Protein AF-A0AA88VA20-F1 (afdb_monomer)

InterPro domains:
  IPR013167 COG4 transport protein, middle alpha-helical bundle [PF08318] (22-59)
  IPR048682 Conserved oligomeric Golgi complex subunit 4 [PTHR24016] (3-65)

Solvent-accessible surface area (backbone atoms only — not comparable to full-atom values): 5946 Å² total; per-residue (Å²): 122,70,67,61,55,53,52,49,51,50,27,51,76,70,59,39,61,69,61,45,50,52,50,43,67,52,19,52,89,69,75,36,43,68,65,26,48,53,53,49,53,53,41,50,53,54,52,50,52,54,53,51,50,55,53,48,54,53,51,52,51,53,49,54,52,51,55,61,58,61,71,74,68,77,72,87,73,87,75,75,60,81,70,57,68,59,56,55,57,53,54,51,52,58,65,54,63,75,72,77,125

Structure (mmCIF, N/CA/C/O backbone):
data_AF-A0AA88VA20-F1
#
_entry.id   AF-A0AA88VA20-F1
#
loop_
_atom_site.group_PDB
_atom_site.id
_atom_site.type_symbol
_atom_site.label_atom_id
_atom_site.label_alt_id
_atom_site.label_comp_id
_atom_site.label_asym_id
_atom_site.label_entity_id
_atom_site.label_seq_id
_atom_site.pdbx_PDB_ins_code
_atom_site.Cartn_x
_atom_site.Cartn_y
_atom_site.Cartn_z
_atom_site.occupancy
_atom_site.B_iso_or_equiv
_atom_site.auth_seq_id
_atom_site.auth_comp_id
_atom_site.auth_asym_id
_atom_site.auth_atom_id
_atom_site.pdbx_PDB_model_num
ATOM 1 N N . MET A 1 1 ? 5.164 2.665 -23.219 1.00 57.09 1 MET A N 1
ATOM 2 C CA . MET A 1 1 ? 5.150 3.177 -21.828 1.00 57.09 1 MET A CA 1
ATOM 3 C C . MET A 1 1 ? 3.829 2.913 -21.077 1.00 57.09 1 MET A C 1
ATOM 5 O O . MET A 1 1 ? 3.888 2.491 -19.933 1.00 57.09 1 MET A O 1
ATOM 9 N N . LEU A 1 2 ? 2.643 3.040 -21.700 1.00 64.62 2 LEU A N 1
ATOM 10 C CA . LEU A 1 2 ? 1.333 2.967 -21.007 1.00 64.62 2 LEU A CA 1
ATOM 11 C C . LEU A 1 2 ? 0.926 1.606 -20.393 1.00 64.62 2 LEU A C 1
ATOM 13 O O . LEU A 1 2 ? 0.155 1.571 -19.439 1.00 64.62 2 LEU A O 1
ATOM 17 N N . ILE A 1 3 ? 1.406 0.474 -20.921 1.00 77.50 3 ILE A N 1
ATOM 18 C CA . ILE A 1 3 ? 0.963 -0.859 -20.459 1.00 77.50 3 ILE A CA 1
ATOM 19 C C . ILE A 1 3 ? 1.515 -1.184 -19.064 1.00 77.50 3 ILE A C 1
ATOM 21 O O . ILE A 1 3 ? 0.797 -1.729 -18.230 1.00 77.50 3 ILE A O 1
ATOM 25 N N . VAL A 1 4 ? 2.774 -0.832 -18.794 1.00 73.69 4 VAL A N 1
ATOM 26 C CA . VAL A 1 4 ? 3.437 -1.122 -17.511 1.00 73.69 4 VAL A CA 1
ATOM 27 C C . VAL A 1 4 ? 2.778 -0.336 -16.379 1.00 73.69 4 VAL A C 1
ATOM 29 O O . VAL A 1 4 ? 2.417 -0.924 -15.364 1.00 73.69 4 VAL A O 1
ATOM 32 N N . GLN A 1 5 ? 2.507 0.953 -16.600 1.00 78.25 5 GLN A N 1
ATOM 33 C CA . GLN A 1 5 ? 1.806 1.801 -15.634 1.00 78.25 5 GLN A CA 1
ATOM 34 C C . GLN A 1 5 ? 0.382 1.303 -15.350 1.00 78.25 5 GLN A C 1
ATOM 36 O O . GLN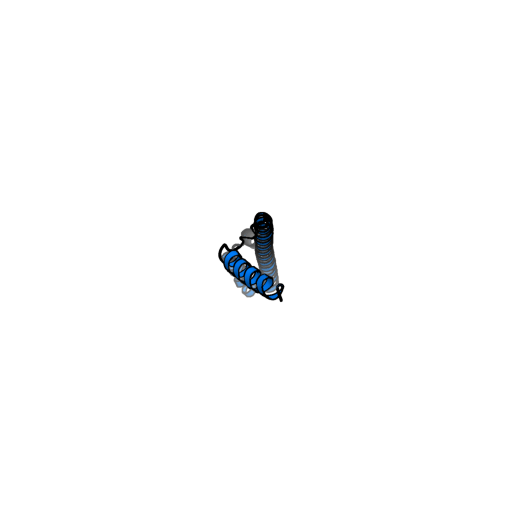 A 1 5 ? -0.004 1.215 -14.189 1.00 78.25 5 GLN A O 1
ATOM 41 N N . LYS A 1 6 ? -0.372 0.881 -16.380 1.00 82.94 6 LYS A N 1
ATOM 42 C CA . LYS A 1 6 ? -1.708 0.281 -16.195 1.00 82.94 6 LYS A CA 1
ATOM 43 C C . LYS A 1 6 ? -1.674 -1.018 -15.388 1.00 82.94 6 LYS A C 1
ATOM 45 O O . LYS A 1 6 ? -2.570 -1.282 -14.592 1.00 82.94 6 LYS A O 1
ATOM 50 N N . ARG A 1 7 ? -0.656 -1.856 -15.596 1.00 82.81 7 ARG A N 1
ATOM 51 C CA . ARG A 1 7 ? -0.504 -3.102 -14.830 1.00 82.81 7 ARG A CA 1
ATOM 52 C C . ARG A 1 7 ? -0.106 -2.831 -13.385 1.00 82.81 7 ARG A C 1
ATOM 54 O O . ARG A 1 7 ? -0.605 -3.511 -12.494 1.00 82.81 7 ARG A O 1
ATOM 61 N N . LEU A 1 8 ? 0.749 -1.838 -13.156 1.00 82.25 8 LEU A N 1
ATOM 62 C CA . LEU A 1 8 ? 1.126 -1.422 -11.812 1.00 82.25 8 LEU A CA 1
ATOM 63 C C . LEU A 1 8 ? -0.066 -0.820 -11.064 1.00 82.25 8 LEU A C 1
ATOM 65 O O . LEU A 1 8 ? -0.318 -1.219 -9.933 1.00 82.25 8 LEU A O 1
ATOM 69 N N . SER A 1 9 ? -0.850 0.058 -11.697 1.00 82.69 9 SER A N 1
ATOM 70 C CA . SER A 1 9 ? -2.051 0.625 -11.072 1.00 82.69 9 SER A CA 1
ATOM 71 C C . SER A 1 9 ? -3.059 -0.465 -10.699 1.00 82.69 9 SER A C 1
ATOM 73 O O . SER A 1 9 ? -3.530 -0.495 -9.566 1.00 82.69 9 SER A O 1
ATOM 75 N N . ALA A 1 10 ? -3.302 -1.425 -11.599 1.00 87.38 10 ALA A N 1
ATOM 76 C CA . ALA A 1 10 ? -4.170 -2.567 -11.319 1.00 87.38 10 ALA A CA 1
ATOM 77 C C . ALA A 1 10 ? -3.654 -3.423 -10.149 1.00 87.38 10 ALA A C 1
ATOM 79 O O . ALA A 1 10 ? -4.436 -3.815 -9.285 1.00 87.38 10 ALA A O 1
ATOM 80 N N . ALA A 1 11 ? -2.342 -3.675 -10.078 1.00 86.25 11 ALA A N 1
ATOM 81 C CA . ALA A 1 11 ? -1.739 -4.415 -8.971 1.00 86.25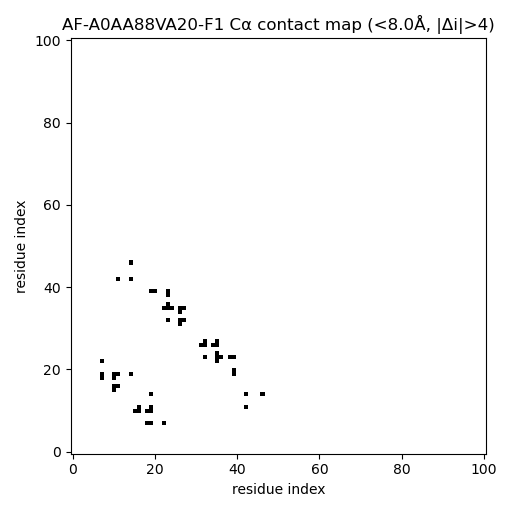 11 ALA A CA 1
ATOM 82 C C . ALA A 1 11 ? -1.869 -3.666 -7.634 1.00 86.25 11 ALA A C 1
ATOM 84 O O . ALA A 1 11 ? -2.141 -4.292 -6.611 1.00 86.25 11 ALA A O 1
ATOM 85 N N . VAL A 1 12 ? -1.732 -2.333 -7.638 1.00 85.81 12 VAL A N 1
ATOM 86 C CA . VAL A 1 12 ? -1.953 -1.484 -6.454 1.00 85.81 12 VAL A CA 1
ATOM 87 C C . VAL A 1 12 ? -3.404 -1.556 -5.983 1.00 85.81 12 VAL A C 1
ATOM 89 O O . VAL A 1 12 ? -3.643 -1.681 -4.781 1.00 85.81 12 VAL A O 1
ATOM 92 N N . ASP A 1 13 ? -4.368 -1.507 -6.899 1.00 85.06 13 ASP A N 1
ATOM 93 C CA . ASP A 1 13 ? -5.791 -1.565 -6.550 1.00 85.06 13 ASP A CA 1
ATOM 94 C C . ASP A 1 13 ? -6.202 -2.954 -6.038 1.00 85.06 13 ASP A C 1
ATOM 96 O O . ASP A 1 13 ? -6.944 -3.056 -5.060 1.00 85.06 13 ASP A O 1
ATOM 100 N N . GLN A 1 14 ? -5.635 -4.018 -6.615 1.00 88.81 14 GLN A N 1
ATOM 101 C CA . GLN A 1 14 ? -5.784 -5.400 -6.137 1.00 88.81 14 GLN A CA 1
ATOM 102 C C . GLN A 1 14 ? -4.956 -5.703 -4.881 1.00 88.81 14 GLN A C 1
ATOM 104 O O . GLN A 1 14 ? -5.148 -6.742 -4.254 1.00 88.81 14 GLN A O 1
ATOM 109 N N . ARG A 1 15 ? -4.050 -4.796 -4.492 1.00 88.62 15 ARG A N 1
ATOM 110 C CA . ARG A 1 15 ? -3.129 -4.942 -3.352 1.00 88.62 15 ARG A CA 1
ATOM 111 C C . ARG A 1 15 ? -2.253 -6.190 -3.453 1.00 88.62 15 ARG A C 1
ATOM 113 O O . ARG A 1 15 ? -1.869 -6.768 -2.436 1.00 88.62 15 ARG A O 1
ATOM 120 N N . ASP A 1 16 ? -1.915 -6.586 -4.675 1.00 91.12 16 ASP A N 1
ATOM 121 C CA . ASP A 1 16 ? -1.005 -7.694 -4.926 1.00 91.12 16 ASP A CA 1
ATOM 122 C C . ASP A 1 16 ? 0.428 -7.255 -4.605 1.00 91.12 16 ASP A C 1
ATOM 124 O O . ASP A 1 16 ? 1.163 -6.718 -5.440 1.00 91.12 16 ASP A O 1
ATOM 128 N N . HIS A 1 17 ? 0.819 -7.485 -3.353 1.00 91.19 17 HIS A N 1
ATOM 129 C CA . HIS A 1 17 ? 2.131 -7.114 -2.847 1.00 91.19 17 HIS A CA 1
ATOM 130 C C . HIS A 1 17 ? 3.274 -7.709 -3.679 1.00 91.19 17 HIS A C 1
ATOM 132 O O . HIS A 1 17 ? 4.266 -7.023 -3.932 1.00 91.19 17 HI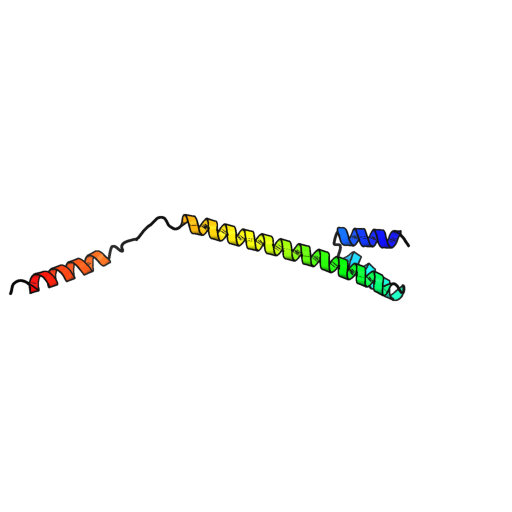S A O 1
ATOM 138 N N . ALA A 1 18 ? 3.143 -8.962 -4.125 1.00 92.94 18 ALA A N 1
ATOM 139 C CA . ALA A 1 18 ? 4.200 -9.657 -4.852 1.00 92.94 18 ALA A CA 1
ATOM 140 C C . ALA A 1 18 ? 4.436 -9.018 -6.226 1.00 92.94 18 ALA A C 1
ATOM 142 O O . ALA A 1 18 ? 5.581 -8.758 -6.612 1.00 92.94 18 ALA A O 1
ATOM 143 N N . THR A 1 19 ? 3.355 -8.703 -6.941 1.00 90.88 19 THR A N 1
ATOM 144 C CA . THR A 1 19 ? 3.439 -8.036 -8.243 1.00 90.88 19 THR A CA 1
ATOM 145 C C . THR A 1 19 ? 3.979 -6.614 -8.118 1.00 90.88 19 THR A C 1
ATOM 147 O O . THR A 1 19 ? 4.871 -6.236 -8.879 1.00 90.88 19 THR A O 1
ATOM 150 N N . ILE A 1 20 ? 3.521 -5.845 -7.126 1.00 91.06 20 ILE A N 1
ATOM 151 C CA . ILE A 1 20 ? 4.034 -4.490 -6.866 1.00 91.06 20 ILE A CA 1
ATOM 152 C C . ILE A 1 20 ? 5.532 -4.543 -6.561 1.00 91.06 20 ILE A C 1
ATOM 154 O O . ILE A 1 20 ? 6.302 -3.780 -7.139 1.00 91.06 20 ILE A O 1
ATOM 158 N N . MET A 1 21 ? 5.977 -5.485 -5.725 1.00 92.12 21 MET A N 1
ATOM 159 C CA . MET A 1 21 ? 7.393 -5.591 -5.376 1.00 92.12 21 MET A CA 1
ATOM 160 C C . MET A 1 21 ? 8.279 -6.002 -6.544 1.00 92.12 21 MET A C 1
ATOM 162 O O . MET A 1 21 ? 9.412 -5.529 -6.636 1.00 92.12 21 MET A O 1
ATOM 166 N N . ARG A 1 22 ? 7.771 -6.819 -7.471 1.00 90.69 22 ARG A N 1
ATOM 167 C CA . ARG A 1 22 ? 8.474 -7.093 -8.730 1.00 90.69 22 ARG A CA 1
ATOM 168 C C . ARG A 1 22 ? 8.654 -5.833 -9.565 1.00 90.69 22 ARG A C 1
ATOM 170 O O . ARG A 1 22 ? 9.755 -5.620 -10.057 1.00 90.69 22 ARG A O 1
ATOM 177 N N . PHE A 1 23 ? 7.616 -5.009 -9.712 1.00 87.31 23 PHE A N 1
ATOM 178 C CA . PHE A 1 23 ? 7.735 -3.753 -10.455 1.00 87.31 23 PHE A CA 1
ATOM 179 C C . PHE A 1 23 ? 8.719 -2.802 -9.779 1.00 87.31 23 PHE A C 1
ATOM 181 O O . PHE A 1 23 ? 9.674 -2.384 -10.417 1.00 87.31 23 PHE A O 1
ATOM 188 N N . VAL A 1 24 ? 8.583 -2.550 -8.478 1.00 88.31 24 VAL A N 1
ATOM 189 C CA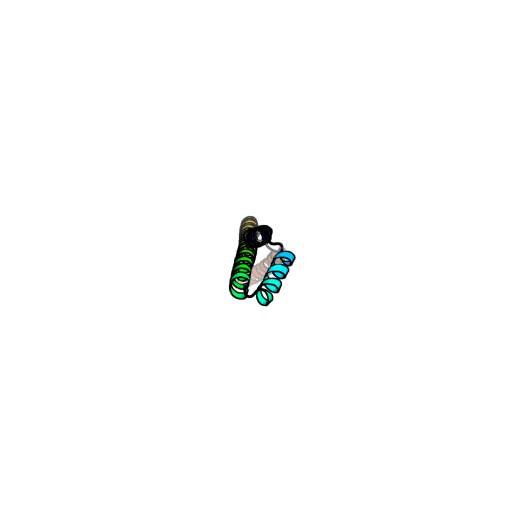 . VAL A 1 24 ? 9.474 -1.634 -7.745 1.00 88.31 24 VAL A CA 1
ATOM 190 C C . VAL A 1 24 ? 10.942 -2.058 -7.844 1.00 88.31 24 VAL A C 1
ATOM 192 O O . VAL A 1 24 ? 11.807 -1.211 -8.010 1.00 88.31 24 VAL A O 1
ATOM 195 N N . ARG A 1 25 ? 11.242 -3.364 -7.822 1.00 89.75 25 ARG A N 1
ATOM 196 C CA . ARG A 1 25 ? 12.615 -3.876 -8.007 1.00 89.75 25 ARG A CA 1
ATOM 197 C C . ARG A 1 25 ? 13.122 -3.789 -9.448 1.00 89.75 25 ARG A C 1
ATOM 199 O O . ARG A 1 25 ? 14.329 -3.788 -9.661 1.00 89.75 25 ARG A O 1
ATOM 206 N N . LEU A 1 26 ? 12.224 -3.740 -10.430 1.00 89.69 26 LEU A N 1
ATOM 207 C CA . LEU A 1 26 ? 12.561 -3.651 -11.853 1.00 89.69 26 LEU A CA 1
ATOM 208 C C . LEU A 1 26 ? 12.801 -2.204 -12.312 1.00 89.69 26 LEU A C 1
ATOM 210 O O . LEU A 1 26 ? 13.452 -1.989 -13.326 1.00 89.69 26 LEU A O 1
ATOM 214 N N . TYR A 1 27 ? 12.290 -1.213 -11.585 1.00 87.38 27 TYR A N 1
ATOM 215 C CA . TYR A 1 27 ? 12.394 0.200 -11.961 1.00 87.38 27 TYR A CA 1
ATOM 216 C C . TYR A 1 27 ? 13.821 0.789 -11.841 1.00 87.38 27 TYR A C 1
ATOM 218 O O . TYR A 1 27 ? 14.213 1.509 -12.760 1.00 87.38 27 TYR A O 1
ATOM 226 N N . PRO A 1 28 ? 14.642 0.461 -10.818 1.00 88.25 28 PRO A N 1
ATOM 227 C CA . PRO A 1 28 ? 16.023 0.940 -10.716 1.00 88.25 28 PRO A CA 1
ATOM 228 C C . PRO A 1 28 ? 16.915 0.604 -11.924 1.00 88.25 28 PRO A C 1
ATOM 230 O O . PRO A 1 28 ? 17.499 1.528 -12.488 1.00 88.25 28 PRO A O 1
ATOM 233 N N . PRO A 1 29 ? 16.992 -0.653 -12.422 1.00 90.69 29 PRO A N 1
ATOM 234 C CA . PRO A 1 29 ? 17.803 -0.952 -13.608 1.00 90.69 29 PRO A CA 1
ATOM 235 C C . PRO A 1 29 ? 17.259 -0.332 -14.908 1.00 90.69 29 PRO A C 1
ATOM 237 O O . PRO A 1 29 ? 17.952 -0.350 -15.921 1.00 90.69 29 PRO A O 1
ATOM 240 N N . LEU A 1 30 ? 16.038 0.213 -14.900 1.00 86.44 30 LEU A N 1
ATOM 241 C CA . LEU A 1 30 ? 15.432 0.925 -16.029 1.00 86.44 30 LEU A CA 1
ATOM 242 C C . LEU A 1 30 ? 15.596 2.454 -15.935 1.00 86.44 30 LEU A C 1
ATOM 244 O O . LEU A 1 30 ? 15.102 3.160 -16.810 1.00 86.44 30 LEU A O 1
ATOM 248 N N . GLY A 1 31 ? 16.253 2.971 -14.888 1.00 89.19 31 GLY A N 1
ATOM 249 C CA . GLY A 1 31 ? 16.389 4.413 -14.649 1.00 89.19 31 GLY A CA 1
ATOM 250 C C . GLY A 1 31 ? 15.096 5.100 -14.191 1.00 89.19 31 GLY A C 1
ATOM 251 O O . GLY A 1 31 ? 14.997 6.318 -14.270 1.00 89.19 31 GLY A O 1
ATOM 252 N N . LEU A 1 32 ? 14.102 4.336 -13.723 1.00 87.88 32 LEU A N 1
ATOM 253 C CA . LEU A 1 32 ? 12.783 4.829 -13.294 1.00 87.88 32 LEU A CA 1
ATOM 254 C C . LEU A 1 32 ? 12.614 4.785 -11.767 1.00 87.88 32 LEU A C 1
ATOM 256 O O . LEU A 1 32 ? 11.514 4.594 -11.259 1.00 87.88 32 LEU A O 1
ATOM 260 N N . GLU A 1 33 ? 13.698 4.900 -11.005 1.00 88.69 33 GLU A N 1
ATOM 261 C CA . GLU A 1 33 ? 13.681 4.679 -9.554 1.00 88.69 33 GLU A CA 1
ATOM 262 C C . GLU A 1 33 ? 12.652 5.551 -8.814 1.00 88.69 33 GLU A C 1
ATOM 264 O O . GLU A 1 33 ? 11.906 5.038 -7.979 1.00 88.69 33 GLU A O 1
ATOM 269 N N . GLU A 1 34 ? 12.543 6.831 -9.176 1.00 89.31 34 GLU A N 1
ATOM 270 C CA . GLU A 1 34 ? 11.616 7.775 -8.544 1.00 89.31 34 GLU A CA 1
ATOM 271 C C . GLU A 1 34 ? 10.144 7.388 -8.764 1.00 89.31 34 GLU A C 1
ATOM 273 O O . GLU A 1 34 ? 9.366 7.334 -7.809 1.00 89.31 34 GLU A O 1
ATOM 278 N N . GLU A 1 35 ? 9.765 7.015 -9.992 1.00 87.19 35 GLU A N 1
ATOM 279 C CA . GLU A 1 35 ? 8.404 6.552 -10.306 1.00 87.19 35 GLU A CA 1
ATOM 280 C C . GLU A 1 35 ? 8.057 5.267 -9.540 1.00 87.19 35 GLU A C 1
ATOM 282 O O . GLU A 1 35 ? 6.946 5.104 -9.023 1.00 87.19 35 GLU A O 1
ATOM 287 N N . GLY A 1 36 ? 9.019 4.343 -9.456 1.00 87.75 36 GLY A N 1
ATOM 288 C CA . GLY A 1 36 ? 8.857 3.073 -8.754 1.00 87.75 36 GLY A CA 1
ATOM 289 C C . GLY A 1 36 ? 8.685 3.289 -7.256 1.00 87.75 36 GLY A C 1
ATOM 290 O O . GLY A 1 36 ? 7.801 2.691 -6.634 1.00 87.75 36 GLY A O 1
ATOM 291 N N . LEU A 1 37 ? 9.481 4.194 -6.687 1.00 91.25 37 LEU A N 1
ATOM 292 C CA . LEU A 1 37 ? 9.394 4.583 -5.289 1.00 91.25 37 LEU A CA 1
ATOM 293 C C . LEU A 1 37 ? 8.063 5.277 -4.983 1.00 91.25 37 LEU A C 1
ATOM 295 O O . LEU A 1 37 ? 7.398 4.907 -4.015 1.00 91.25 37 LEU A O 1
ATOM 299 N N . GLN A 1 38 ? 7.623 6.218 -5.821 1.00 90.62 38 GLN A N 1
ATOM 300 C CA . GLN A 1 38 ? 6.343 6.906 -5.646 1.00 90.62 38 GLN A CA 1
ATOM 301 C C . GLN A 1 38 ? 5.167 5.919 -5.671 1.00 90.62 38 GLN A C 1
ATOM 303 O O . GLN A 1 38 ? 4.281 5.982 -4.812 1.00 90.62 38 GLN A O 1
ATOM 308 N N . ALA A 1 39 ? 5.173 4.963 -6.604 1.00 87.19 39 ALA A N 1
ATOM 309 C CA . ALA A 1 39 ? 4.159 3.915 -6.661 1.00 87.19 39 ALA A CA 1
ATOM 310 C C . ALA A 1 39 ? 4.183 3.013 -5.415 1.00 87.19 39 ALA A C 1
ATOM 312 O O . ALA A 1 39 ? 3.124 2.657 -4.886 1.00 87.19 39 ALA A O 1
ATOM 313 N N . TYR A 1 40 ? 5.374 2.678 -4.912 1.00 91.62 40 TYR A N 1
ATOM 314 C CA . TYR A 1 40 ? 5.529 1.886 -3.693 1.00 91.62 40 TYR A CA 1
ATOM 315 C C . TYR A 1 40 ? 4.993 2.613 -2.457 1.00 91.62 40 TYR A C 1
ATOM 317 O O . TYR A 1 40 ? 4.207 2.043 -1.699 1.00 91.62 40 TYR A O 1
ATOM 325 N N . VAL A 1 41 ? 5.351 3.886 -2.281 1.00 92.81 41 VAL A N 1
ATOM 326 C CA . VAL A 1 41 ? 4.853 4.730 -1.185 1.00 92.81 41 VAL A CA 1
ATOM 327 C C . VAL A 1 41 ? 3.331 4.865 -1.259 1.00 92.81 41 VAL A C 1
ATOM 329 O O . VAL A 1 41 ? 2.646 4.695 -0.250 1.00 92.81 41 VAL A O 1
ATOM 332 N N . GLY A 1 42 ? 2.777 5.088 -2.455 1.00 91.19 42 GLY A N 1
ATOM 333 C CA . GLY A 1 42 ? 1.330 5.140 -2.669 1.00 91.19 42 GLY A CA 1
ATOM 334 C C . GLY A 1 42 ? 0.619 3.845 -2.260 1.00 91.19 42 GLY A C 1
ATOM 335 O O . GLY A 1 42 ? -0.415 3.886 -1.588 1.00 91.19 42 GLY A O 1
ATOM 336 N N . TYR A 1 43 ? 1.192 2.689 -2.601 1.00 93.00 43 TYR A N 1
ATOM 337 C CA . TYR A 1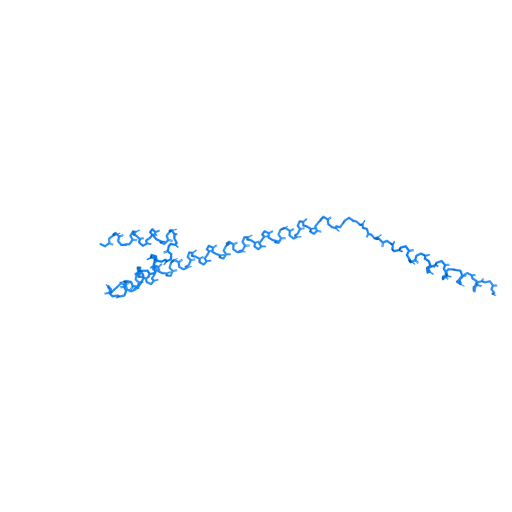 43 ? 0.693 1.388 -2.155 1.00 93.00 43 TYR A CA 1
ATOM 338 C C . TYR A 1 43 ? 0.754 1.231 -0.629 1.00 93.00 43 TYR A C 1
ATO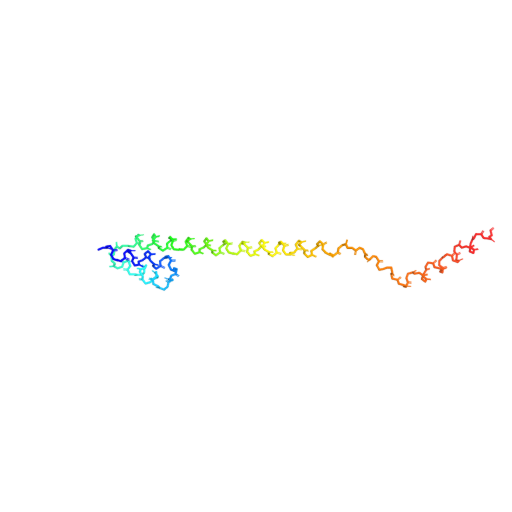M 340 O O . TYR A 1 43 ? -0.246 0.844 -0.018 1.00 93.00 43 TYR A O 1
ATOM 348 N N . LEU A 1 44 ? 1.889 1.558 -0.004 1.00 94.12 44 LEU A N 1
ATOM 349 C CA . LEU A 1 44 ? 2.045 1.462 1.448 1.00 94.12 44 LEU A CA 1
ATOM 350 C C . LEU A 1 44 ? 1.015 2.325 2.176 1.00 94.12 44 LEU A C 1
ATOM 352 O O . LEU A 1 44 ? 0.347 1.829 3.081 1.00 94.12 44 LEU A O 1
ATOM 356 N N . ASN A 1 45 ? 0.815 3.568 1.734 1.00 94.62 45 ASN A N 1
ATOM 357 C CA . ASN A 1 45 ? -0.194 4.463 2.298 1.00 94.62 45 ASN A CA 1
ATOM 358 C C . ASN A 1 45 ? -1.605 3.861 2.212 1.00 94.62 45 ASN A C 1
ATOM 360 O O . ASN A 1 45 ? -2.321 3.845 3.214 1.00 94.62 45 ASN A O 1
ATOM 364 N N . LYS A 1 46 ? -1.991 3.294 1.057 1.00 91.31 46 LYS A N 1
ATOM 365 C CA . LYS A 1 46 ? -3.288 2.607 0.894 1.00 91.31 46 LYS A CA 1
ATOM 366 C C . LYS A 1 46 ? -3.438 1.433 1.872 1.00 91.31 46 LYS A C 1
ATOM 368 O O . LYS A 1 46 ? -4.491 1.278 2.494 1.00 91.31 46 LYS A O 1
ATOM 373 N N . VAL A 1 47 ? -2.403 0.603 2.022 1.00 92.62 47 VAL A N 1
ATOM 374 C CA . VAL A 1 47 ? -2.432 -0.572 2.911 1.00 92.62 47 VAL A CA 1
ATOM 375 C C . VAL A 1 47 ? -2.486 -0.172 4.381 1.00 92.62 47 VAL A C 1
ATOM 377 O O . VAL A 1 47 ? -3.264 -0.755 5.138 1.00 92.62 47 VAL A O 1
ATOM 380 N N . ILE A 1 48 ? -1.681 0.811 4.787 1.00 94.62 48 ILE A N 1
ATOM 381 C CA . ILE A 1 48 ? -1.645 1.314 6.163 1.00 94.62 48 ILE A CA 1
ATOM 382 C C . ILE A 1 48 ? -3.005 1.898 6.529 1.00 94.62 48 ILE A C 1
ATOM 384 O O . ILE A 1 48 ? -3.563 1.494 7.544 1.00 94.62 48 ILE A O 1
ATOM 388 N N . LEU A 1 49 ? -3.568 2.760 5.676 1.00 94.94 49 LEU A N 1
ATOM 389 C CA . LEU A 1 49 ? -4.863 3.394 5.912 1.00 94.94 49 LEU A CA 1
ATOM 390 C C . LEU A 1 49 ? -6.002 2.373 6.041 1.00 94.94 49 LEU A C 1
ATOM 392 O O . LEU A 1 49 ? -6.816 2.463 6.955 1.00 94.94 49 LEU A O 1
ATOM 396 N N . MET A 1 50 ? -6.058 1.373 5.154 1.00 91.75 50 MET A N 1
ATOM 397 C CA . MET A 1 50 ? -7.068 0.310 5.247 1.00 91.75 50 MET A CA 1
ATOM 398 C C . MET A 1 50 ? -6.933 -0.486 6.546 1.00 91.75 50 MET A C 1
ATOM 400 O O . MET A 1 50 ? -7.928 -0.751 7.219 1.00 91.75 50 MET A O 1
ATOM 404 N N . ARG A 1 51 ? -5.706 -0.886 6.901 1.00 93.12 51 ARG A N 1
ATOM 405 C CA . ARG A 1 51 ? -5.460 -1.693 8.102 1.00 93.12 51 ARG A CA 1
ATOM 406 C C . ARG A 1 51 ? -5.719 -0.906 9.380 1.00 93.12 51 ARG A C 1
ATOM 408 O O . ARG A 1 51 ? -6.241 -1.485 10.325 1.00 93.12 51 ARG A O 1
ATOM 415 N N . SER A 1 52 ? -5.353 0.374 9.427 1.00 96.06 52 SER A N 1
ATOM 416 C CA . SER A 1 52 ? -5.600 1.219 10.596 1.00 96.06 52 SER A CA 1
ATOM 417 C C . SER A 1 52 ? -7.091 1.466 10.787 1.00 96.06 52 SER A C 1
ATOM 419 O O . SER A 1 52 ? -7.577 1.282 11.897 1.00 96.06 52 SER A O 1
ATOM 421 N N . ARG A 1 53 ? -7.825 1.770 9.709 1.00 95.69 53 ARG A N 1
ATOM 422 C CA . ARG A 1 53 ? -9.281 1.937 9.755 1.00 95.69 53 ARG A CA 1
ATOM 423 C C . ARG A 1 53 ? -9.983 0.667 10.226 1.00 95.69 53 ARG A C 1
ATOM 425 O O . ARG A 1 53 ? -10.732 0.720 11.184 1.00 95.69 53 ARG A O 1
ATOM 432 N N . PHE A 1 54 ? -9.652 -0.485 9.647 1.00 95.75 54 PHE A N 1
ATOM 433 C CA . PHE A 1 54 ? -10.250 -1.758 10.057 1.00 95.75 54 PHE A CA 1
ATOM 434 C C . PHE A 1 54 ? -9.969 -2.113 11.527 1.00 95.75 54 PHE A C 1
ATOM 436 O O . PHE A 1 54 ? -10.841 -2.633 12.217 1.00 95.75 54 PHE A O 1
ATOM 443 N N . LYS A 1 55 ? -8.754 -1.835 12.021 1.00 94.50 55 LYS A N 1
ATOM 444 C CA . LYS A 1 55 ? -8.414 -2.027 13.440 1.00 94.50 55 LYS A CA 1
ATOM 445 C C . LYS A 1 55 ? -9.162 -1.056 14.351 1.00 94.50 55 LYS A C 1
ATOM 447 O O . LYS A 1 55 ? -9.544 -1.443 15.448 1.00 94.50 55 LYS A O 1
ATOM 452 N N . PHE A 1 56 ? -9.336 0.188 13.913 1.00 96.44 56 PHE A N 1
ATOM 453 C CA . PHE A 1 56 ? -10.106 1.187 14.643 1.00 96.44 56 PHE A CA 1
ATOM 454 C C . PHE A 1 56 ? -11.580 0.783 14.733 1.00 96.44 56 PHE A C 1
ATOM 456 O O . PHE A 1 56 ? -12.117 0.744 15.832 1.00 96.44 56 PHE A O 1
ATOM 463 N N . ASP A 1 57 ? -12.188 0.394 13.611 1.00 95.88 57 ASP A N 1
ATOM 464 C CA . ASP A 1 57 ? -13.587 -0.036 13.549 1.00 95.88 57 ASP A CA 1
ATOM 465 C C . ASP A 1 57 ? -13.839 -1.240 14.483 1.00 95.88 57 ASP A C 1
ATOM 467 O O . ASP A 1 57 ? -14.782 -1.223 15.267 1.00 95.88 57 ASP A O 1
ATOM 471 N N . GLN A 1 58 ? -12.936 -2.231 14.502 1.00 95.19 58 GLN A N 1
ATOM 472 C CA . GLN A 1 58 ? -12.996 -3.346 15.463 1.00 95.19 58 GLN A CA 1
ATOM 473 C C . GLN A 1 58 ? -12.895 -2.900 16.926 1.00 95.19 58 GLN A C 1
ATOM 475 O O . GLN A 1 58 ? -13.582 -3.439 17.790 1.00 95.19 58 GLN A O 1
ATOM 480 N N . LEU A 1 59 ? -12.008 -1.949 17.231 1.00 95.75 59 LEU A N 1
ATOM 481 C CA . LEU A 1 59 ? -11.855 -1.443 18.594 1.00 95.75 59 LEU A CA 1
ATOM 482 C C . LEU A 1 59 ? -13.131 -0.723 19.053 1.00 95.75 59 LEU A C 1
ATOM 484 O O . LEU A 1 59 ? -13.558 -0.906 20.190 1.00 95.75 59 LEU A O 1
ATOM 488 N N . VAL A 1 60 ? -13.744 0.068 18.169 1.00 95.12 60 VAL A N 1
ATOM 489 C CA . VAL A 1 60 ? -15.028 0.734 18.424 1.00 95.12 60 VAL A CA 1
ATOM 490 C C . VAL A 1 60 ? -16.123 -0.292 18.698 1.00 95.12 60 VAL A C 1
ATOM 492 O O . VAL A 1 60 ? -16.797 -0.186 19.719 1.00 95.12 60 VAL A O 1
ATOM 495 N N . GLU A 1 61 ? -16.229 -1.331 17.871 1.00 93.56 61 GLU A N 1
ATOM 496 C CA . GLU A 1 61 ? -17.210 -2.404 18.057 1.00 93.56 61 GLU A CA 1
ATOM 497 C C . GLU A 1 61 ? -17.045 -3.113 19.416 1.00 93.56 61 GLU A C 1
ATOM 499 O O . GLU A 1 61 ? -18.019 -3.315 20.142 1.00 93.56 61 GLU A O 1
ATOM 504 N N . LEU A 1 62 ? -15.810 -3.431 19.821 1.00 93.69 62 LEU A N 1
ATOM 505 C CA . LEU A 1 62 ? -15.531 -4.039 21.128 1.00 93.69 62 LEU A CA 1
ATOM 506 C C . LEU A 1 62 ? -15.911 -3.119 22.299 1.00 93.69 62 LEU A C 1
ATOM 508 O O . LEU A 1 62 ? -16.416 -3.594 23.322 1.00 93.69 62 LEU A O 1
ATOM 512 N N . MET A 1 63 ? -15.685 -1.809 22.168 1.00 93.19 63 MET A N 1
ATOM 513 C CA . MET A 1 63 ? -16.107 -0.837 23.179 1.00 93.19 63 MET A CA 1
ATOM 514 C C . MET A 1 63 ? -17.634 -0.791 23.280 1.00 93.19 63 MET A C 1
ATOM 516 O O . MET A 1 63 ? -18.168 -0.897 24.381 1.00 93.19 63 MET A O 1
ATOM 520 N N . GLU A 1 64 ? -18.347 -0.709 22.157 1.00 91.69 64 GLU A N 1
ATOM 521 C CA . GLU A 1 64 ? -19.817 -0.706 22.119 1.00 91.69 64 GLU A CA 1
ATOM 522 C C . GLU A 1 64 ? -20.423 -1.986 22.718 1.00 91.69 64 GLU A C 1
ATOM 524 O O . GLU A 1 64 ? -21.375 -1.917 23.506 1.00 91.69 64 GLU A O 1
ATOM 529 N N . GLN A 1 65 ? -19.837 -3.152 22.428 1.00 86.12 65 GLN A N 1
ATOM 530 C CA . GLN A 1 65 ? -20.216 -4.426 23.049 1.00 86.12 65 GLN A CA 1
ATOM 531 C C . GLN A 1 65 ? -19.978 -4.410 24.567 1.00 86.12 65 GLN A C 1
ATOM 533 O O . GLN A 1 65 ? -20.829 -4.870 25.335 1.00 86.12 65 GLN A O 1
ATOM 538 N N . SER A 1 66 ? -18.859 -3.836 25.016 1.00 82.44 66 SER A N 1
ATOM 539 C CA . SER A 1 66 ? -18.532 -3.692 26.442 1.00 82.44 66 SER A CA 1
ATOM 540 C C . SER A 1 66 ? -19.524 -2.771 27.167 1.00 82.44 66 SER A C 1
ATOM 542 O O . SER A 1 66 ? -19.991 -3.096 28.258 1.00 82.44 66 SER A O 1
ATOM 544 N N . TYR A 1 67 ? -19.928 -1.652 26.557 1.00 75.06 67 TYR A N 1
ATOM 545 C CA . TYR A 1 67 ? -20.947 -0.759 27.126 1.00 75.06 67 TYR A CA 1
ATOM 546 C C . TYR A 1 67 ? -22.337 -1.410 27.176 1.00 75.06 67 TYR A C 1
ATOM 548 O O . TYR A 1 67 ? -23.052 -1.264 28.168 1.00 75.06 67 TYR A O 1
ATOM 556 N N . SER A 1 68 ? -22.700 -2.175 26.145 1.00 69.38 68 SER A N 1
ATOM 557 C CA . SER A 1 68 ? -23.992 -2.872 26.062 1.00 69.38 68 SER A CA 1
ATOM 558 C C . SER A 1 68 ? -24.106 -4.037 27.052 1.00 69.38 68 SER A C 1
ATOM 560 O O . SER A 1 68 ? -25.183 -4.312 27.568 1.00 69.38 68 SER A O 1
ATOM 562 N N . SER A 1 69 ? -22.996 -4.709 27.362 1.00 60.78 69 SER A N 1
ATOM 563 C CA . SER A 1 69 ? -22.944 -5.764 28.387 1.00 60.78 69 SER A CA 1
ATOM 564 C C . SER A 1 69 ? -22.886 -5.203 29.814 1.00 60.78 69 SER A C 1
ATOM 566 O O . SER A 1 69 ? -23.394 -5.831 30.742 1.00 60.78 69 SER A O 1
ATOM 568 N N . SER A 1 70 ? -22.364 -3.986 29.992 1.00 57.28 70 SER A N 1
ATOM 569 C CA . SER A 1 70 ? -22.325 -3.291 31.288 1.00 57.28 70 SER A CA 1
ATOM 570 C C . SER A 1 70 ? -23.691 -2.750 31.738 1.00 57.28 70 SER A C 1
ATOM 572 O O . SER A 1 70 ? -23.922 -2.587 32.935 1.00 57.28 70 SER A O 1
ATOM 574 N N . SER A 1 71 ? -24.621 -2.481 30.813 1.00 51.91 71 SER A N 1
ATOM 575 C CA . SER A 1 71 ? -25.957 -1.945 31.132 1.00 51.91 71 SER A CA 1
ATOM 576 C C . SER A 1 71 ? -26.991 -3.012 31.523 1.00 51.91 71 SER A C 1
ATOM 578 O O . SER A 1 71 ? -28.028 -2.672 32.090 1.00 51.91 71 SER A O 1
ATOM 580 N N . VAL A 1 72 ? -26.701 -4.302 31.308 1.00 48.72 72 VAL A N 1
ATOM 581 C CA . VAL A 1 72 ? -27.589 -5.431 31.668 1.00 48.72 72 VAL A CA 1
ATOM 582 C C . VAL A 1 72 ? -27.271 -6.012 33.063 1.00 48.72 72 VAL A C 1
ATOM 584 O O . VAL A 1 72 ? -28.002 -6.856 33.571 1.00 48.72 72 VAL A O 1
ATOM 587 N N . GLY A 1 73 ? -26.226 -5.523 33.741 1.00 44.66 73 GLY A N 1
ATOM 588 C CA . GLY A 1 73 ? -25.751 -6.066 35.022 1.00 44.66 73 GLY A CA 1
ATOM 589 C C . GLY A 1 73 ? -26.106 -5.281 36.288 1.00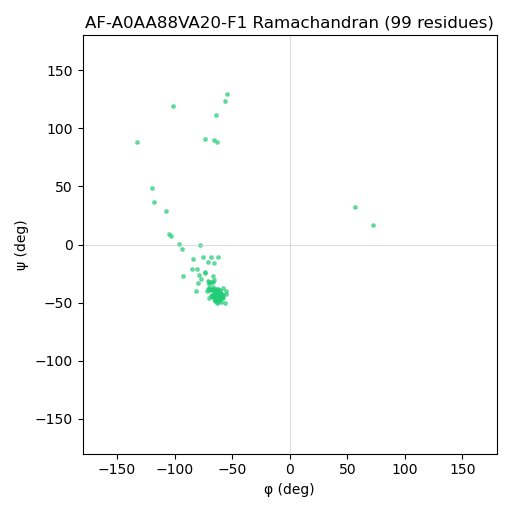 44.66 73 GLY A C 1
ATOM 590 O O . GLY A 1 73 ? -25.596 -5.629 37.347 1.00 44.6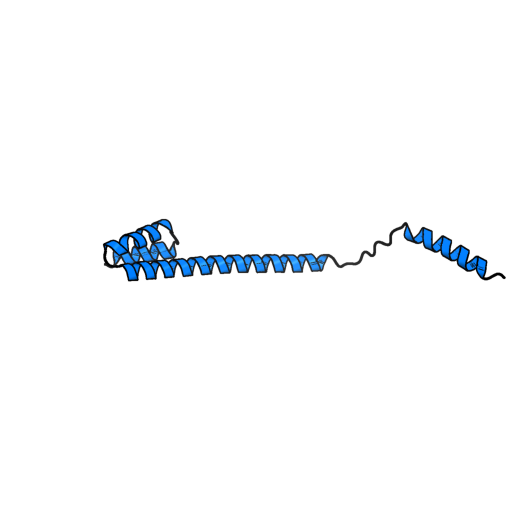6 73 GLY A O 1
ATOM 591 N N . ASN A 1 74 ? -26.934 -4.231 36.220 1.00 46.28 74 ASN A N 1
ATOM 592 C CA . ASN A 1 74 ? -27.257 -3.405 37.394 1.00 46.28 74 ASN A CA 1
ATOM 593 C C . ASN A 1 74 ? -28.763 -3.401 37.717 1.00 46.28 74 ASN A C 1
ATOM 595 O O . ASN A 1 74 ? -29.378 -2.354 37.909 1.00 46.28 74 ASN A O 1
ATOM 599 N N . GLN A 1 75 ? -29.373 -4.588 37.765 1.00 44.12 75 GLN A N 1
ATOM 600 C CA . GLN A 1 75 ? -30.589 -4.807 38.552 1.00 44.12 75 GLN A CA 1
ATOM 601 C C . GLN A 1 75 ? -30.188 -5.510 39.845 1.00 44.12 75 GLN A C 1
ATOM 603 O O . GLN A 1 75 ? -29.575 -6.574 39.832 1.00 44.12 75 GLN A O 1
ATOM 608 N N . GLY A 1 76 ? -30.474 -4.834 40.955 1.00 50.75 76 GLY A N 1
ATOM 609 C CA . GLY A 1 76 ? -29.929 -5.132 42.265 1.00 50.75 76 GLY A CA 1
ATOM 610 C C . GLY A 1 76 ? -30.145 -6.568 42.721 1.00 50.75 76 GLY A C 1
ATOM 611 O O . GLY A 1 76 ? -31.268 -7.058 42.793 1.00 50.75 76 GLY A O 1
ATOM 612 N N . GLN A 1 77 ? -29.053 -7.182 43.155 1.00 44.78 77 GLN A N 1
ATOM 613 C CA . GLN A 1 77 ? -29.079 -8.181 44.207 1.00 44.78 77 GLN A CA 1
ATOM 614 C C . GLN A 1 77 ? -27.970 -7.816 45.189 1.00 44.78 77 GLN A C 1
ATOM 616 O O . GLN A 1 77 ? -26.831 -8.258 45.077 1.00 44.78 77 GLN A O 1
ATOM 621 N N . LEU A 1 78 ? -28.319 -6.977 46.170 1.00 49.81 78 LEU A N 1
ATOM 622 C CA . LEU A 1 78 ? -27.691 -7.069 47.483 1.00 49.81 78 LEU A CA 1
ATOM 623 C C . LEU A 1 78 ? -28.076 -8.453 48.011 1.00 49.81 78 LEU A C 1
ATOM 625 O O . LEU A 1 78 ? -29.133 -8.639 48.613 1.00 49.81 78 LEU A O 1
ATOM 629 N N . GLN A 1 79 ? -27.263 -9.449 47.670 1.00 51.38 79 GLN A N 1
ATOM 630 C CA . GLN A 1 79 ? -27.307 -10.762 48.283 1.00 51.38 79 GLN A CA 1
ATOM 631 C C . GLN A 1 79 ? -26.885 -10.548 49.737 1.00 51.38 79 GLN A C 1
ATOM 633 O O . GLN A 1 79 ? -25.702 -10.528 50.058 1.00 51.38 79 GLN A O 1
ATOM 638 N N . GLU A 1 80 ? -27.853 -10.292 50.613 1.00 49.12 80 GLU A N 1
ATOM 639 C CA . GLU A 1 80 ? -27.589 -10.305 52.044 1.00 49.12 80 GLU A CA 1
ATOM 640 C C . GLU A 1 80 ? -27.193 -11.728 52.435 1.00 49.12 80 GLU A C 1
ATOM 642 O O . GLU A 1 80 ? -28.009 -12.655 52.381 1.00 49.12 80 GLU A O 1
ATOM 647 N N . ASP A 1 81 ? -25.923 -11.896 52.796 1.00 46.28 81 ASP A N 1
ATOM 648 C CA . ASP A 1 81 ? -25.375 -13.160 53.257 1.00 46.28 81 ASP A CA 1
ATOM 649 C C . ASP A 1 81 ? -26.187 -13.675 54.461 1.00 46.28 81 ASP A C 1
ATOM 651 O O . ASP A 1 81 ? -26.270 -13.003 55.500 1.00 46.28 81 ASP A O 1
ATOM 655 N N . PRO A 1 82 ? -26.753 -14.897 54.403 1.00 55.72 82 PRO A N 1
ATOM 656 C CA . PRO A 1 82 ? -27.542 -15.457 55.501 1.00 55.72 82 PRO A CA 1
ATOM 657 C C . PRO A 1 82 ? -26.735 -15.649 56.798 1.00 55.72 82 PRO A C 1
ATOM 659 O O . PRO A 1 82 ? -27.323 -15.892 57.855 1.00 55.72 82 PRO A O 1
ATOM 662 N N . GLN A 1 83 ? -25.406 -15.505 56.755 1.00 51.50 83 GLN A N 1
ATOM 663 C CA . GLN A 1 83 ? -24.536 -15.592 57.928 1.00 51.50 83 GLN A CA 1
ATOM 664 C C . GLN A 1 83 ? -24.486 -14.303 58.771 1.00 51.50 83 GLN A C 1
ATOM 666 O O . GLN A 1 83 ? -24.215 -14.383 59.971 1.00 51.50 83 GLN A O 1
ATOM 671 N N . VAL A 1 84 ? -24.831 -13.129 58.224 1.00 56.19 84 VAL A N 1
ATOM 672 C CA . VAL A 1 84 ? -24.717 -11.849 58.961 1.00 56.19 84 VAL A CA 1
ATOM 673 C C . VAL A 1 84 ? -25.857 -11.665 59.980 1.00 56.19 84 VAL A C 1
ATOM 675 O O . VAL A 1 84 ? -25.640 -11.163 61.085 1.00 56.19 84 VAL A O 1
ATOM 678 N N . LYS A 1 85 ? -27.047 -12.229 59.715 1.00 56.50 85 LYS A N 1
ATOM 679 C CA . LYS A 1 85 ? -28.197 -12.205 60.652 1.00 56.50 85 LYS A CA 1
ATOM 680 C C . LYS A 1 85 ? -27.970 -12.985 61.954 1.00 56.50 85 LYS A C 1
ATOM 682 O O . LYS A 1 85 ? -28.759 -12.856 62.895 1.00 56.50 85 LYS A O 1
ATOM 687 N N . GLY A 1 86 ? -26.957 -13.851 62.022 1.00 52.78 86 GLY A N 1
ATOM 688 C CA . GLY A 1 86 ? -26.611 -14.594 63.241 1.00 52.78 86 GLY A CA 1
ATOM 689 C C . GLY A 1 86 ? -25.804 -13.763 64.243 1.00 52.78 86 GLY A C 1
ATOM 690 O O . GLY A 1 86 ? -25.970 -13.911 65.455 1.00 52.78 86 GLY A O 1
ATOM 691 N N . ILE A 1 87 ? -24.973 -12.853 63.738 1.00 55.62 87 ILE A N 1
ATOM 692 C CA . ILE A 1 87 ? -24.031 -12.070 64.545 1.00 55.62 87 ILE A CA 1
ATOM 693 C C . ILE A 1 87 ? -24.752 -10.879 65.196 1.00 55.62 87 ILE A C 1
ATOM 695 O O . ILE A 1 87 ? -24.583 -10.626 66.391 1.00 55.62 87 ILE A O 1
ATOM 699 N N . GLU A 1 88 ? -25.657 -10.216 64.469 1.00 57.16 88 GLU A N 1
ATOM 700 C CA . GLU A 1 88 ? -26.429 -9.084 65.007 1.00 57.16 88 GLU A CA 1
ATOM 701 C C . GLU A 1 88 ? -27.440 -9.492 66.089 1.00 57.16 88 GLU A C 1
ATOM 703 O O . GLU A 1 88 ? -27.673 -8.744 67.044 1.00 57.16 88 GLU A O 1
ATOM 708 N N . ARG A 1 89 ? -28.004 -10.706 66.004 1.00 57.91 89 ARG A N 1
ATOM 709 C CA . ARG A 1 89 ? -28.932 -11.222 67.027 1.00 57.91 89 ARG A CA 1
ATOM 710 C C . ARG A 1 89 ? -28.245 -11.466 68.370 1.00 57.91 89 ARG A C 1
ATOM 712 O O . ARG A 1 89 ? -28.844 -11.176 69.405 1.00 57.91 89 ARG A O 1
ATOM 719 N N . ASN A 1 90 ? -26.993 -11.924 68.359 1.00 54.62 90 ASN A N 1
ATOM 720 C CA . ASN A 1 90 ? -26.203 -12.079 69.580 1.00 54.62 90 ASN A CA 1
ATOM 721 C C . ASN A 1 90 ? -25.811 -10.717 70.164 1.00 54.62 90 ASN A C 1
ATOM 723 O O . ASN A 1 90 ? -26.046 -10.470 71.345 1.00 54.62 90 ASN A O 1
ATOM 727 N N . ASN A 1 91 ? -25.323 -9.784 69.341 1.00 57.12 91 ASN A N 1
ATOM 728 C CA . ASN A 1 91 ? -24.892 -8.470 69.831 1.00 57.12 91 ASN A CA 1
ATOM 729 C C . ASN A 1 91 ? -26.063 -7.621 70.386 1.00 57.12 91 ASN A C 1
ATOM 731 O O . ASN A 1 91 ? -25.905 -6.873 71.353 1.00 57.12 91 ASN A O 1
ATOM 735 N N . SER A 1 92 ? -27.279 -7.794 69.848 1.00 59.62 92 SER A N 1
ATOM 736 C CA . SER A 1 92 ? -28.495 -7.159 70.382 1.00 59.62 92 SER A CA 1
ATOM 737 C C . SER A 1 92 ? -28.935 -7.732 71.738 1.00 59.62 92 SER A C 1
ATOM 739 O O . SER A 1 92 ? -29.440 -6.981 72.576 1.00 59.62 92 SER A O 1
ATOM 741 N N . GLN A 1 93 ? -28.731 -9.032 71.997 1.00 58.69 93 GLN A N 1
ATOM 742 C CA . GLN A 1 93 ? -29.027 -9.618 73.312 1.00 58.69 93 GLN A CA 1
ATOM 743 C C . GLN A 1 93 ? -28.077 -9.092 74.394 1.00 58.69 93 GLN A C 1
ATOM 745 O O . GLN A 1 93 ? -28.546 -8.677 75.457 1.00 58.69 93 GLN A O 1
ATOM 750 N N . TYR A 1 94 ? -26.774 -9.005 74.105 1.00 56.62 94 TYR A N 1
ATOM 751 C CA . TYR A 1 94 ? -25.798 -8.446 75.048 1.00 56.62 94 TYR A CA 1
ATOM 752 C C . TYR A 1 94 ? -26.046 -6.949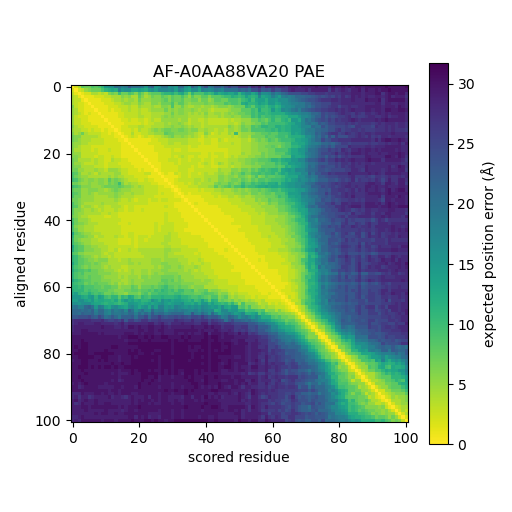 75.314 1.00 56.62 94 TYR A C 1
ATOM 754 O O . TYR A 1 94 ? -26.043 -6.517 76.467 1.00 56.62 94 TYR A O 1
ATOM 762 N N . GLY A 1 95 ? -26.396 -6.167 74.285 1.00 59.53 95 GLY A N 1
ATOM 763 C CA . GLY A 1 95 ? -26.732 -4.742 74.428 1.00 59.53 95 GLY A CA 1
ATOM 764 C C . GLY A 1 95 ? -28.069 -4.445 75.130 1.00 59.53 95 GLY A C 1
ATOM 765 O O . GLY A 1 95 ? -28.324 -3.305 75.530 1.00 59.53 95 GLY A O 1
ATOM 766 N N . ARG A 1 96 ? -28.956 -5.437 75.290 1.00 58.66 96 ARG A N 1
ATOM 767 C CA . ARG A 1 96 ? -30.196 -5.302 76.081 1.00 58.66 96 ARG A CA 1
ATOM 768 C C . ARG A 1 96 ? -30.019 -5.738 77.538 1.00 58.66 96 ARG A C 1
ATOM 770 O O . ARG A 1 96 ? -30.720 -5.200 78.391 1.00 58.66 96 ARG A O 1
ATOM 777 N N . ALA A 1 97 ? -29.086 -6.646 77.827 1.00 60.09 97 ALA A N 1
ATOM 778 C CA . ALA A 1 97 ? -28.780 -7.093 79.189 1.00 60.09 97 ALA A CA 1
ATOM 779 C C . ALA A 1 97 ? -28.063 -6.017 80.030 1.00 60.09 97 ALA A C 1
ATOM 781 O O . ALA A 1 97 ? -28.306 -5.909 81.226 1.00 60.09 97 ALA A O 1
ATOM 782 N N . LEU A 1 98 ? -27.258 -5.159 79.396 1.00 57.47 98 LEU A N 1
ATOM 783 C CA . LEU A 1 98 ? -26.518 -4.065 80.047 1.00 57.47 98 LEU A CA 1
ATOM 784 C C . LEU A 1 98 ? -27.356 -2.813 80.379 1.00 57.47 98 LEU A C 1
ATOM 786 O O . LEU A 1 98 ? -26.823 -1.860 80.930 1.00 57.47 98 LEU A O 1
ATOM 790 N N . ARG A 1 99 ? -28.656 -2.793 80.051 1.00 59.22 99 ARG A N 1
ATOM 791 C CA . ARG A 1 99 ? -29.573 -1.666 80.338 1.00 59.22 99 ARG A CA 1
ATOM 792 C C . ARG A 1 99 ? -30.545 -1.919 81.497 1.00 59.22 99 ARG A C 1
ATOM 794 O O . ARG A 1 99 ? -31.487 -1.153 81.671 1.00 59.22 99 ARG A O 1
ATOM 801 N N . ARG A 1 100 ? -30.369 -3.013 82.248 1.00 59.16 100 ARG A N 1
ATOM 802 C CA . ARG A 1 100 ? -31.203 -3.368 83.415 1.00 59.16 100 ARG A CA 1
ATOM 803 C C . ARG A 1 100 ? -30.419 -3.415 84.734 1.00 59.16 100 ARG A C 1
ATOM 805 O O . ARG A 1 100 ? -30.708 -4.256 85.579 1.00 59.16 100 ARG A O 1
ATOM 812 N N . PHE A 1 101 ? -29.460 -2.512 84.889 1.00 53.16 101 PHE A N 1
ATOM 813 C CA . PHE A 1 101 ? -28.898 -2.055 86.161 1.00 53.16 101 PHE A CA 1
ATOM 814 C C . PHE A 1 101 ? -28.732 -0.538 86.067 1.00 53.16 101 PHE A C 1
ATOM 816 O O . PHE A 1 101 ? -28.829 0.116 87.124 1.00 53.16 101 PHE A O 1
#

Mean predicted aligned error: 15.43 Å

Sequence (101 aa):
MLIVQKRLSAAVDQRDHATIMRFVRLYPPLGLEEEGLQAYVGYLNKVILMRSRFKFDQLVELMEQSYSSSSVGNQGQLQEDPQVKGIERNNSQYGRALRRF

Organism: NCBI:txid1293975

Foldseek 3Di:
DPPLVVVLVVCLVVLVVVVLVVQQVVCVVVVNNVVSVVSVVVSVVVVVVVVVVVVVVVVVVVVVVVVVVVVVPPPDDPPPDPVVVVVVVVVVVVVVVVVPD

pLDDT: mean 77.18, std 17.44, range [44.12, 96.44]

Radius of gyration: 35.27 Å; Cα contacts (8 Å, |Δi|>4): 28; chains: 1; bounding box: 49×23×108 Å

Secondary structure (DSSP, 8-state):
-HHHHHHHHHHHHHT-HHHHHHHHHHSGGGT-HHHHHHHHHHHHHHHHHHHHHHHHHHHHHHHHHHHHHHSSS-S------TTHHHHHHHHHHHHHHTT--